Protein AF-A0A8I1ED16-F1 (afdb_monomer_lite)

Sequence (167 aa):
MSNLVTDLAERIASISNAMGLDDKDEALLWRYLHELPPGVKPSANVLHVLSNLAETQPVIATAYKWRAEMPSRFYTDKQKMLSRFGFDLRANGEHKILGGVLVEDIDRFIAGLVDLHQAQCFKSWFNRVTACLREDGVNWEPPLSTDIIVEITVVSTSIEKKLRQFM

Secondary structure (DSSP, 8-state):
---HHHHHHHHHHHHHHHH---HHHHHHHHHHHHHPPTTPPPPHHHHHHHHHH-S---EEEEEEEEEEE--GGG--HHHHHHGGGT--SEEEEEEEEEEEEEES-HHHHHHHHHHHHHHHHHHHHHHHHHT---TT---SS---GGGSEEEEEEEEEEHHHHHGGG-

Structure (mmCIF, N/CA/C/O backbone):
data_AF-A0A8I1ED16-F1
#
_entry.id   AF-A0A8I1ED16-F1
#
loop_
_atom_site.group_PDB
_atom_site.id
_atom_site.type_symbol
_atom_site.label_atom_id
_atom_site.label_alt_id
_atom_site.label_comp_id
_atom_site.label_asym_id
_atom_site.label_entity_id
_atom_site.label_seq_id
_atom_site.pdbx_PDB_ins_code
_atom_site.Cartn_x
_atom_site.Cartn_y
_atom_site.Cartn_z
_atom_site.occupancy
_atom_site.B_iso_or_equiv
_atom_site.auth_seq_id
_atom_site.auth_comp_id
_atom_site.auth_asym_id
_atom_site.auth_atom_id
_atom_site.pdbx_PDB_model_num
ATOM 1 N N . MET A 1 1 ? 30.122 4.952 -15.344 1.00 43.19 1 MET A N 1
ATOM 2 C CA . MET A 1 1 ? 29.894 3.794 -14.454 1.00 43.19 1 MET A CA 1
ATOM 3 C C . MET A 1 1 ? 28.638 3.107 -14.945 1.00 43.19 1 MET A C 1
ATOM 5 O O . MET A 1 1 ? 27.629 3.792 -15.045 1.00 43.19 1 MET A O 1
ATOM 9 N N . SER A 1 2 ? 28.720 1.831 -15.332 1.00 50.72 2 SER A N 1
ATOM 10 C CA . SER A 1 2 ? 27.520 1.034 -15.624 1.00 50.72 2 SER A CA 1
ATOM 11 C C . SER A 1 2 ? 26.714 0.929 -14.330 1.00 50.72 2 SER A C 1
ATOM 13 O O . SER A 1 2 ? 27.275 0.680 -13.259 1.00 50.72 2 SER A O 1
ATOM 15 N N . ASN A 1 3 ? 25.422 1.227 -14.420 1.00 81.06 3 ASN A N 1
ATOM 16 C CA . ASN A 1 3 ? 24.497 1.016 -13.325 1.00 81.06 3 ASN A CA 1
ATOM 17 C C . ASN A 1 3 ? 23.850 -0.339 -13.590 1.00 81.06 3 ASN A C 1
ATOM 19 O O . ASN A 1 3 ? 22.878 -0.404 -14.334 1.00 81.06 3 ASN A O 1
ATOM 23 N N . LEU A 1 4 ? 24.420 -1.403 -13.015 1.00 86.00 4 LEU A N 1
ATOM 24 C CA . LEU A 1 4 ? 23.961 -2.788 -13.182 1.00 86.00 4 LEU A CA 1
ATOM 25 C C . LEU A 1 4 ? 22.430 -2.914 -13.097 1.00 86.00 4 LEU A C 1
ATOM 27 O O . LEU A 1 4 ? 21.834 -3.678 -13.843 1.00 86.00 4 LEU A O 1
ATOM 31 N N . VAL A 1 5 ? 21.789 -2.136 -12.221 1.00 87.81 5 VAL A N 1
ATOM 32 C CA . VAL A 1 5 ? 20.329 -2.110 -12.063 1.00 87.81 5 VAL A CA 1
ATOM 33 C C . VAL A 1 5 ? 19.620 -1.576 -13.315 1.00 87.81 5 VAL A C 1
ATOM 35 O O . VAL A 1 5 ? 18.640 -2.167 -13.757 1.00 87.81 5 VAL A O 1
ATOM 38 N N . THR A 1 6 ? 20.124 -0.496 -13.917 1.00 88.75 6 THR A N 1
ATOM 39 C CA . THR A 1 6 ? 19.615 0.022 -15.196 1.00 88.75 6 THR A CA 1
ATOM 40 C C . THR A 1 6 ? 19.848 -0.978 -16.323 1.00 88.75 6 THR A C 1
ATOM 42 O O . THR A 1 6 ? 18.918 -1.254 -17.072 1.00 88.75 6 THR A O 1
ATOM 45 N N . ASP A 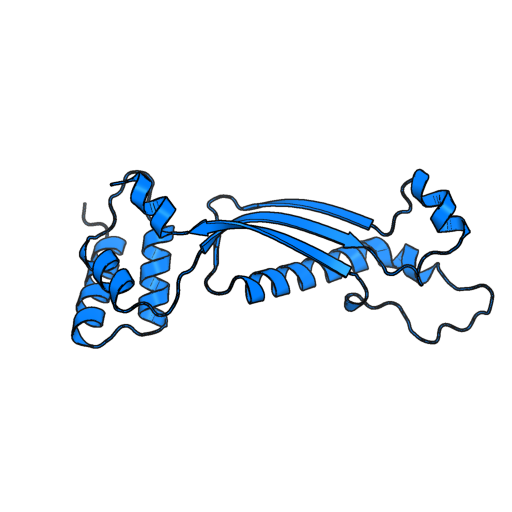1 7 ? 21.041 -1.572 -16.410 1.00 91.25 7 ASP A N 1
ATOM 46 C CA . ASP A 1 7 ? 21.364 -2.543 -17.466 1.00 91.25 7 ASP A CA 1
ATOM 47 C C . ASP A 1 7 ? 20.450 -3.787 -17.378 1.00 91.25 7 ASP A C 1
ATOM 49 O O . ASP A 1 7 ? 19.992 -4.314 -18.394 1.00 91.25 7 ASP A O 1
ATOM 53 N N . LEU A 1 8 ? 20.125 -4.233 -16.157 1.00 92.81 8 LEU A N 1
ATOM 54 C CA . LEU A 1 8 ? 19.171 -5.318 -15.912 1.00 92.81 8 LEU A CA 1
ATOM 55 C C . LEU A 1 8 ? 17.736 -4.926 -16.282 1.00 92.81 8 LEU A C 1
ATOM 57 O O . LEU A 1 8 ? 17.057 -5.706 -16.945 1.00 92.81 8 LEU A O 1
ATOM 61 N N . ALA A 1 9 ? 17.280 -3.729 -15.906 1.00 94.00 9 ALA A N 1
ATOM 62 C CA . ALA A 1 9 ? 15.946 -3.248 -16.265 1.00 94.00 9 ALA A CA 1
ATOM 63 C C . ALA A 1 9 ? 15.777 -3.120 -17.789 1.00 94.00 9 ALA A C 1
ATOM 65 O O . ALA A 1 9 ? 14.754 -3.520 -18.341 1.00 94.00 9 ALA A O 1
ATOM 66 N N . GLU A 1 10 ? 16.802 -2.636 -18.493 1.00 94.31 10 GLU A N 1
ATOM 67 C CA . GLU A 1 10 ? 16.802 -2.584 -19.957 1.00 94.31 10 GLU A CA 1
ATOM 68 C C . GLU A 1 10 ? 16.780 -3.971 -20.589 1.00 94.31 10 GLU A C 1
ATOM 70 O O . GLU A 1 10 ? 16.106 -4.179 -21.602 1.00 94.31 10 GLU A O 1
ATOM 75 N N . ARG A 1 11 ? 17.484 -4.933 -19.983 1.00 95.00 11 ARG A N 1
ATOM 76 C CA . ARG A 1 11 ? 17.466 -6.318 -20.444 1.00 95.00 11 ARG A CA 1
ATOM 77 C C . ARG A 1 11 ? 16.092 -6.956 -20.273 1.00 95.00 11 ARG A C 1
ATOM 79 O O . ARG A 1 11 ? 15.643 -7.602 -21.216 1.00 95.00 11 ARG A O 1
ATOM 86 N N . ILE A 1 12 ? 15.443 -6.754 -19.125 1.00 96.38 12 ILE A N 1
ATOM 87 C CA . ILE A 1 12 ? 14.069 -7.211 -18.868 1.00 96.38 12 ILE A CA 1
ATOM 88 C C . ILE A 1 12 ? 13.142 -6.601 -19.918 1.00 96.38 12 ILE A C 1
ATOM 90 O O . ILE A 1 12 ? 12.570 -7.338 -20.710 1.00 96.38 12 ILE A O 1
ATOM 94 N N . ALA A 1 13 ? 13.122 -5.270 -20.053 1.00 94.94 13 ALA A N 1
ATOM 95 C CA . ALA A 1 13 ? 12.292 -4.586 -21.045 1.00 94.94 13 ALA A CA 1
ATOM 96 C C . ALA A 1 13 ? 12.529 -5.100 -22.481 1.00 94.94 13 ALA A C 1
ATOM 98 O O . ALA A 1 13 ? 11.585 -5.320 -23.236 1.00 94.94 13 ALA A O 1
ATOM 99 N N . SER A 1 14 ? 13.783 -5.346 -22.873 1.00 95.81 14 SER A N 1
ATOM 100 C CA . SER A 1 14 ? 14.093 -5.907 -24.193 1.00 95.81 14 SER A CA 1
ATOM 101 C C . SER A 1 14 ? 13.542 -7.320 -24.397 1.00 95.81 14 SER A C 1
ATOM 103 O O . SER A 1 14 ? 13.150 -7.641 -25.518 1.00 95.81 14 SER A O 1
ATOM 105 N N . ILE A 1 15 ? 13.559 -8.170 -23.367 1.00 95.25 15 ILE A N 1
ATOM 106 C CA . ILE A 1 15 ? 13.012 -9.531 -23.435 1.00 95.25 15 ILE A CA 1
ATOM 107 C C . ILE A 1 15 ? 11.485 -9.462 -23.467 1.00 95.25 15 ILE A C 1
ATOM 109 O O . ILE A 1 15 ? 10.875 -10.071 -24.347 1.00 95.25 15 ILE A O 1
ATOM 113 N N . SER A 1 16 ? 10.878 -8.660 -22.590 1.00 96.12 16 SER A N 1
ATOM 114 C CA . SER A 1 16 ? 9.426 -8.516 -22.502 1.00 96.12 16 SER A CA 1
ATOM 115 C C . SER A 1 16 ? 8.822 -7.946 -23.791 1.00 96.12 16 SER A C 1
ATOM 117 O O . SER A 1 16 ? 7.761 -8.376 -24.228 1.00 96.12 16 SER A O 1
ATOM 119 N N . ASN A 1 17 ? 9.527 -7.049 -24.487 1.00 93.56 17 ASN A N 1
ATOM 120 C CA . ASN A 1 17 ? 9.077 -6.552 -25.791 1.00 93.56 17 ASN A CA 1
ATOM 121 C C . ASN A 1 17 ? 9.060 -7.643 -26.885 1.00 93.56 17 ASN A C 1
ATOM 123 O O . ASN A 1 17 ? 8.299 -7.554 -27.844 1.00 93.56 17 ASN A O 1
ATOM 127 N N . ALA A 1 18 ? 9.909 -8.669 -26.764 1.00 92.38 18 ALA A N 1
ATOM 128 C CA . ALA A 1 18 ? 9.981 -9.771 -27.723 1.00 92.38 18 ALA A CA 1
ATOM 129 C C . ALA A 1 18 ? 9.044 -10.939 -27.373 1.00 92.38 18 ALA A C 1
ATOM 131 O O . ALA A 1 18 ? 8.603 -11.652 -28.273 1.00 92.38 18 ALA A O 1
ATOM 132 N N . MET A 1 19 ? 8.777 -11.161 -26.083 1.00 94.75 19 MET A N 1
ATOM 133 C CA . MET A 1 19 ? 8.097 -12.364 -25.584 1.00 94.75 19 MET A CA 1
ATOM 134 C C . MET A 1 19 ? 6.764 -12.092 -24.872 1.00 94.75 19 MET A C 1
ATOM 136 O O . MET A 1 19 ? 6.051 -13.043 -24.563 1.00 94.75 19 MET A O 1
ATOM 140 N N . GLY A 1 20 ? 6.408 -10.825 -24.660 1.00 92.75 20 GLY A N 1
ATOM 141 C CA . GLY A 1 20 ? 5.318 -10.412 -23.778 1.00 92.75 20 GLY A CA 1
ATOM 142 C C . GLY A 1 20 ? 5.838 -10.024 -22.392 1.00 92.75 20 GLY A C 1
ATOM 143 O O . GLY A 1 20 ? 6.889 -10.493 -21.958 1.00 92.75 20 GLY A O 1
ATOM 144 N N . LEU A 1 21 ? 5.110 -9.133 -21.721 1.00 94.44 21 LEU A N 1
ATOM 145 C CA . LEU A 1 21 ? 5.395 -8.710 -20.354 1.00 94.44 21 LEU A CA 1
ATOM 146 C C . LEU A 1 21 ? 4.614 -9.607 -19.392 1.00 94.44 21 LEU A C 1
ATOM 148 O O . LEU A 1 21 ? 3.395 -9.684 -19.500 1.00 94.44 21 LEU A O 1
ATOM 152 N N . ASP A 1 22 ? 5.315 -10.307 -18.501 1.00 95.12 22 ASP A N 1
ATOM 153 C CA . ASP A 1 22 ? 4.677 -11.073 -17.429 1.00 95.12 22 ASP A CA 1
ATOM 154 C C . ASP A 1 22 ? 4.591 -10.264 -16.126 1.00 95.12 22 ASP A C 1
ATOM 156 O O . ASP A 1 22 ? 5.282 -9.256 -15.958 1.00 95.12 22 ASP A O 1
ATOM 160 N N . ASP A 1 23 ? 3.766 -10.731 -15.185 1.00 92.94 23 ASP A N 1
ATOM 161 C CA . ASP A 1 23 ? 3.509 -10.057 -13.907 1.00 92.94 23 ASP A CA 1
ATOM 162 C C . ASP A 1 23 ? 4.791 -9.742 -13.113 1.00 92.94 23 ASP A C 1
ATOM 164 O O . ASP A 1 23 ? 4.872 -8.731 -12.412 1.00 92.94 23 ASP A O 1
ATOM 168 N N . LYS A 1 24 ? 5.810 -10.612 -13.180 1.00 94.06 24 LYS A N 1
ATOM 169 C CA . LYS A 1 24 ? 7.052 -10.433 -12.412 1.00 94.06 24 LYS A CA 1
ATOM 170 C C . LYS A 1 24 ? 7.959 -9.415 -13.073 1.00 94.06 24 LYS A C 1
ATOM 172 O O . LYS A 1 24 ? 8.543 -8.589 -12.369 1.00 94.06 24 LYS A O 1
ATOM 177 N N . ASP A 1 25 ? 8.091 -9.485 -14.389 1.00 94.69 25 ASP A N 1
ATOM 178 C CA . ASP A 1 25 ? 8.832 -8.506 -15.169 1.00 94.69 25 ASP A CA 1
ATOM 179 C C . ASP A 1 25 ? 8.200 -7.122 -15.004 1.00 94.69 25 ASP A C 1
ATOM 181 O O . ASP A 1 25 ? 8.906 -6.155 -14.712 1.00 94.69 25 ASP A O 1
ATOM 185 N N . GLU A 1 26 ? 6.872 -7.030 -15.087 1.00 94.19 26 GLU A N 1
ATOM 186 C CA . GLU A 1 26 ? 6.135 -5.790 -14.861 1.00 94.19 26 GLU A CA 1
ATOM 187 C C . GLU A 1 26 ? 6.428 -5.208 -13.470 1.00 94.19 26 GLU A C 1
ATOM 189 O O . GLU A 1 26 ? 6.858 -4.054 -13.354 1.00 94.19 26 GLU A O 1
ATOM 194 N N . ALA A 1 27 ? 6.286 -6.018 -12.416 1.00 92.12 27 ALA A N 1
ATOM 195 C CA . ALA A 1 27 ? 6.566 -5.602 -11.043 1.00 92.12 27 ALA A CA 1
ATOM 196 C C . ALA A 1 27 ? 8.020 -5.125 -10.859 1.00 92.12 27 ALA A C 1
ATOM 198 O O . ALA A 1 27 ? 8.280 -4.109 -10.202 1.00 92.12 27 ALA A O 1
ATOM 199 N N . LEU A 1 28 ? 8.991 -5.820 -11.463 1.00 94.12 28 LEU A N 1
ATOM 200 C CA . LEU A 1 28 ? 10.404 -5.435 -11.412 1.00 94.12 28 LEU A CA 1
ATOM 201 C C . LEU A 1 28 ? 10.666 -4.105 -12.123 1.00 94.12 28 LEU A C 1
ATOM 203 O O . LEU A 1 28 ? 11.415 -3.275 -11.600 1.00 94.12 28 LEU A O 1
ATOM 207 N N . LEU A 1 29 ? 10.046 -3.873 -13.280 1.00 94.00 29 LEU A N 1
ATOM 208 C CA . LEU A 1 29 ? 10.187 -2.623 -14.023 1.00 94.00 29 LEU A CA 1
ATOM 209 C C . LEU A 1 29 ? 9.540 -1.443 -13.278 1.00 94.00 29 LEU A C 1
ATOM 211 O O . LEU A 1 29 ? 10.143 -0.368 -13.194 1.00 94.00 29 LEU A O 1
ATOM 215 N N . TRP A 1 30 ? 8.371 -1.635 -12.658 1.00 93.62 30 TRP A N 1
ATOM 216 C CA . TRP A 1 30 ? 7.757 -0.611 -11.805 1.00 93.62 30 TRP A CA 1
ATOM 217 C C . TRP A 1 30 ? 8.609 -0.282 -10.582 1.00 93.62 30 TRP A C 1
ATOM 219 O O . TRP A 1 30 ? 8.813 0.892 -10.252 1.00 93.62 30 TRP A O 1
ATOM 229 N N . ARG A 1 31 ? 9.163 -1.309 -9.933 1.00 92.00 31 ARG A N 1
ATOM 230 C CA . ARG A 1 31 ? 10.072 -1.147 -8.797 1.00 92.00 31 ARG A CA 1
ATOM 231 C C . ARG A 1 31 ? 11.349 -0.416 -9.186 1.00 92.00 31 ARG A C 1
ATOM 233 O O . ARG A 1 31 ? 11.762 0.495 -8.473 1.00 92.00 31 ARG A O 1
ATOM 240 N N . TYR A 1 32 ? 11.927 -0.752 -10.336 1.00 92.31 32 TYR A N 1
ATOM 241 C CA . TYR A 1 32 ? 13.065 -0.028 -10.889 1.00 92.31 32 TYR A CA 1
ATOM 242 C C . TYR A 1 32 ? 12.762 1.472 -11.011 1.00 92.31 32 TYR A C 1
ATOM 244 O O . TYR A 1 32 ? 13.522 2.293 -10.501 1.00 92.31 32 TYR A O 1
ATOM 252 N N . LEU A 1 33 ? 11.622 1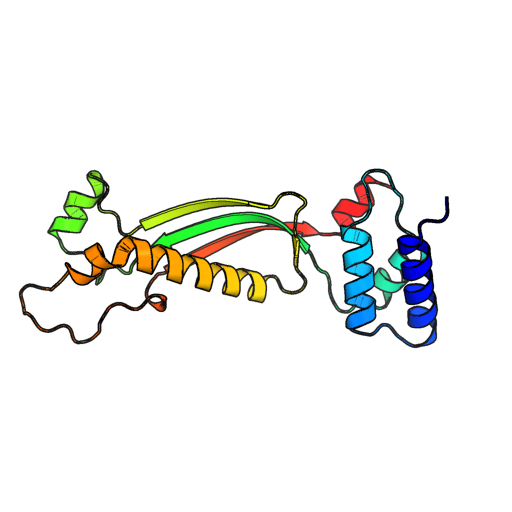.841 -11.607 1.00 90.50 33 LEU A N 1
ATOM 253 C CA . LEU A 1 33 ? 11.221 3.245 -11.747 1.00 90.50 33 LEU A CA 1
ATOM 254 C C . LEU A 1 33 ? 10.977 3.942 -10.399 1.00 90.50 33 LEU A C 1
ATOM 256 O O . LEU A 1 33 ? 11.238 5.141 -10.261 1.00 90.50 33 LEU A O 1
ATOM 260 N N . HIS A 1 34 ? 10.478 3.219 -9.394 1.00 89.50 34 HIS A N 1
ATOM 261 C CA . HIS A 1 34 ? 10.299 3.754 -8.043 1.00 89.50 34 HIS A CA 1
ATOM 262 C C . HIS A 1 34 ? 11.638 4.038 -7.350 1.00 89.50 34 HIS A C 1
ATOM 264 O O . HIS A 1 34 ? 11.785 5.120 -6.772 1.00 89.50 34 HIS A O 1
ATOM 270 N N . GLU A 1 35 ? 12.598 3.121 -7.466 1.00 88.19 35 GLU A N 1
ATOM 271 C CA . GLU A 1 35 ? 13.910 3.169 -6.807 1.00 88.19 35 GLU A CA 1
ATOM 272 C C . GLU A 1 35 ? 14.940 4.066 -7.526 1.00 88.19 35 GLU A C 1
ATOM 274 O O . GLU A 1 35 ? 16.026 4.305 -6.991 1.00 88.19 35 GLU A O 1
ATOM 279 N N . LEU A 1 36 ? 14.612 4.611 -8.706 1.00 86.50 36 LEU A N 1
ATOM 280 C CA . LEU A 1 36 ? 15.493 5.532 -9.426 1.00 86.50 36 LEU A CA 1
ATOM 281 C C . LEU A 1 36 ? 15.899 6.740 -8.555 1.00 86.50 36 LEU A C 1
ATOM 283 O O . LEU A 1 36 ? 15.028 7.435 -8.013 1.00 86.50 36 LEU A O 1
ATOM 287 N N . PRO A 1 37 ? 17.209 7.048 -8.455 1.00 82.25 37 PRO A N 1
ATOM 288 C CA . PRO A 1 37 ? 17.671 8.218 -7.725 1.00 82.25 37 PRO A CA 1
ATOM 289 C C . PRO A 1 37 ? 17.126 9.524 -8.324 1.00 82.25 37 PRO A C 1
ATOM 291 O O . PRO A 1 37 ? 16.959 9.622 -9.545 1.00 82.25 37 PRO A O 1
ATOM 294 N N . PRO A 1 38 ? 16.911 10.570 -7.504 1.00 77.38 38 PRO A N 1
ATOM 295 C CA . PRO A 1 38 ? 16.509 11.878 -8.005 1.00 77.38 38 PRO A CA 1
ATOM 296 C C . PRO A 1 38 ? 17.476 12.400 -9.076 1.00 77.38 38 PRO A C 1
ATOM 298 O O . PRO A 1 38 ? 18.690 12.400 -8.882 1.00 77.38 38 PRO A O 1
ATOM 301 N N . GLY A 1 39 ? 16.933 12.861 -10.202 1.00 76.62 39 GLY A N 1
ATOM 302 C CA . GLY A 1 39 ? 17.702 13.431 -11.312 1.00 76.62 39 GLY A CA 1
ATOM 303 C C . GLY A 1 39 ? 18.211 12.407 -12.330 1.00 76.62 39 GLY A C 1
ATOM 304 O O . GLY A 1 39 ? 18.734 12.805 -13.370 1.00 76.62 39 GLY A O 1
ATOM 305 N N . VAL A 1 40 ? 18.035 11.106 -12.080 1.00 82.50 40 VAL A N 1
ATOM 306 C CA . VAL A 1 40 ? 18.339 10.061 -13.064 1.00 82.50 40 VAL A CA 1
ATOM 307 C C . VAL A 1 40 ? 17.153 9.900 -14.007 1.00 82.50 40 VAL A C 1
ATOM 309 O O . VAL A 1 40 ? 16.023 9.683 -13.571 1.00 82.50 40 VAL A O 1
ATOM 312 N N . LYS A 1 41 ? 17.411 10.001 -15.315 1.00 83.06 41 LYS A N 1
ATOM 313 C CA . LYS A 1 41 ? 16.374 9.792 -16.327 1.00 83.06 41 LYS A CA 1
ATOM 314 C C . LYS A 1 41 ? 16.056 8.297 -16.461 1.00 83.06 41 LYS A C 1
ATOM 316 O O . LYS A 1 41 ? 16.992 7.504 -16.577 1.00 83.06 41 LYS A O 1
ATOM 321 N N . PRO A 1 42 ? 14.769 7.910 -16.465 1.00 84.94 42 PRO A N 1
ATOM 322 C CA . PRO A 1 42 ? 14.369 6.530 -16.718 1.00 84.94 42 PRO A CA 1
ATOM 323 C C . PRO A 1 42 ? 14.739 6.099 -18.143 1.00 84.94 42 PRO A C 1
ATOM 325 O O . PRO A 1 42 ? 14.751 6.918 -19.065 1.00 84.94 42 PRO A O 1
ATOM 328 N N . SER A 1 43 ? 15.007 4.804 -18.332 1.00 88.06 43 SER A N 1
ATOM 329 C CA . SER A 1 43 ? 15.251 4.247 -19.666 1.00 88.06 43 SER A CA 1
ATOM 330 C C . SER A 1 43 ? 13.998 4.354 -20.539 1.00 88.06 43 SER A C 1
ATOM 332 O O . SER A 1 43 ? 12.910 3.932 -20.143 1.00 88.06 43 SER A O 1
ATOM 334 N N . ALA A 1 44 ? 14.157 4.885 -21.754 1.00 88.31 44 ALA A N 1
ATOM 335 C CA . ALA A 1 44 ? 13.061 5.031 -22.710 1.00 88.31 44 ALA A CA 1
ATOM 336 C C . ALA A 1 44 ? 12.442 3.678 -23.097 1.00 88.31 44 ALA A C 1
ATOM 338 O O . ALA A 1 44 ? 11.234 3.599 -23.301 1.00 88.31 44 ALA A O 1
ATOM 339 N N . ASN A 1 45 ? 13.252 2.614 -23.151 1.00 90.81 45 ASN A N 1
ATOM 340 C CA . ASN A 1 45 ? 12.768 1.271 -23.462 1.00 90.81 45 ASN A CA 1
ATOM 341 C C . ASN A 1 45 ? 11.861 0.729 -22.348 1.00 90.81 45 ASN A C 1
ATOM 343 O O . ASN A 1 45 ? 10.793 0.193 -22.621 1.00 90.81 45 ASN A O 1
ATOM 347 N N . VAL A 1 46 ? 12.250 0.942 -21.086 1.00 92.62 46 VAL A N 1
ATOM 348 C CA . VAL A 1 46 ? 11.437 0.555 -19.923 1.00 92.62 46 VAL A CA 1
ATOM 349 C C . VAL A 1 46 ? 10.096 1.287 -19.930 1.00 92.62 46 VAL A C 1
ATOM 351 O O . VAL A 1 46 ? 9.054 0.658 -19.769 1.00 92.62 46 VAL A O 1
ATOM 354 N N . LEU A 1 47 ? 10.112 2.603 -20.170 1.00 90.81 47 LEU A N 1
ATOM 355 C CA . LEU A 1 47 ? 8.879 3.388 -20.262 1.00 90.81 47 LEU A CA 1
ATOM 356 C C . LEU A 1 47 ? 7.966 2.901 -21.389 1.00 90.81 47 LEU A C 1
ATOM 358 O O . LEU A 1 47 ? 6.760 2.828 -21.193 1.00 90.81 47 LEU A O 1
ATOM 362 N N . HIS A 1 48 ? 8.537 2.568 -22.549 1.00 90.94 48 HIS A N 1
ATOM 363 C CA . HIS A 1 48 ? 7.785 2.086 -23.705 1.00 90.94 48 HIS A CA 1
ATOM 364 C C . HIS A 1 48 ? 7.110 0.734 -23.448 1.00 90.94 48 HIS A C 1
ATOM 366 O O . HIS A 1 48 ? 5.951 0.546 -23.808 1.00 90.94 48 HIS A O 1
ATOM 372 N N . VAL A 1 49 ? 7.821 -0.203 -22.816 1.00 93.44 49 VAL A N 1
ATOM 373 C CA . VAL A 1 49 ? 7.261 -1.513 -22.455 1.00 93.44 49 VAL A CA 1
ATOM 374 C C . VAL A 1 49 ? 6.107 -1.344 -21.476 1.00 93.44 49 VAL A C 1
ATOM 376 O O . VAL A 1 49 ? 5.017 -1.842 -21.738 1.00 93.44 49 VAL A O 1
ATOM 379 N N . LEU A 1 50 ? 6.308 -0.578 -20.402 1.00 92.31 50 LEU A N 1
ATOM 380 C CA . LEU A 1 50 ? 5.260 -0.360 -19.409 1.00 92.31 50 LEU A CA 1
ATOM 381 C C . LEU A 1 50 ? 4.065 0.417 -19.975 1.00 92.31 50 LEU A C 1
ATOM 383 O O . LEU A 1 50 ? 2.932 0.095 -19.656 1.00 92.31 50 LEU A O 1
ATOM 387 N N . SER A 1 51 ? 4.270 1.397 -20.860 1.00 89.50 51 SER A N 1
ATOM 388 C CA . SER A 1 51 ? 3.143 2.146 -21.435 1.00 89.50 51 SER A CA 1
ATOM 389 C C . SER A 1 51 ? 2.258 1.311 -22.360 1.00 89.50 51 SER A C 1
ATOM 391 O O . SER A 1 51 ? 1.098 1.660 -22.563 1.00 89.50 51 SER A O 1
ATOM 393 N N . ASN A 1 52 ? 2.814 0.260 -22.968 1.00 91.00 52 ASN A N 1
ATOM 394 C CA . ASN A 1 52 ? 2.137 -0.502 -24.016 1.00 91.00 52 ASN A CA 1
ATOM 395 C C . ASN A 1 52 ? 1.647 -1.870 -23.552 1.00 91.00 52 ASN A C 1
ATOM 397 O O . ASN A 1 52 ? 0.664 -2.363 -24.100 1.00 91.00 52 ASN A O 1
ATOM 401 N N . LEU A 1 53 ? 2.367 -2.495 -22.619 1.00 92.25 53 LEU A N 1
ATOM 402 C CA . LEU A 1 53 ? 2.156 -3.887 -22.229 1.00 92.25 53 LEU A CA 1
ATOM 403 C C .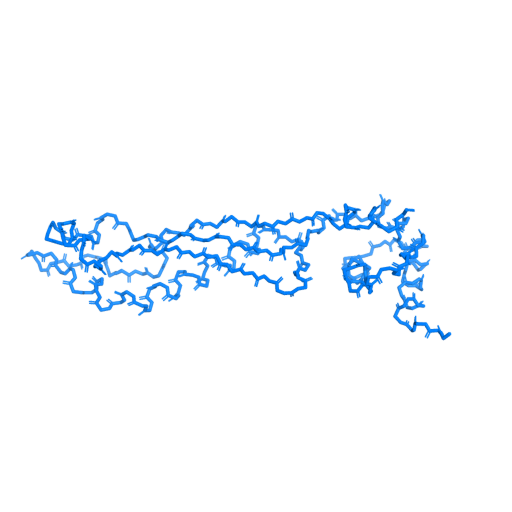 LEU A 1 53 ? 1.760 -4.054 -20.762 1.00 92.25 53 LEU A C 1
ATOM 405 O O . LEU A 1 53 ? 1.314 -5.140 -20.420 1.00 92.25 53 LEU A O 1
ATOM 409 N N . ALA A 1 54 ? 1.929 -3.036 -19.908 1.00 90.88 54 ALA A N 1
ATOM 410 C CA . ALA A 1 54 ? 1.571 -3.170 -18.499 1.00 90.88 54 ALA A CA 1
ATOM 411 C C . ALA A 1 54 ? 0.058 -3.299 -18.323 1.00 90.88 54 ALA A C 1
ATOM 413 O O . ALA A 1 54 ? -0.715 -2.519 -18.888 1.00 90.88 54 ALA A O 1
ATOM 414 N N . GLU A 1 55 ? -0.349 -4.248 -17.490 1.00 90.81 55 GLU A N 1
ATOM 415 C CA . GLU A 1 55 ? -1.749 -4.420 -17.101 1.00 90.81 55 GLU A CA 1
ATOM 416 C C . GLU A 1 55 ? -2.082 -3.635 -15.827 1.00 90.81 55 GLU A C 1
ATOM 418 O O . GLU A 1 55 ? -3.244 -3.294 -15.583 1.00 90.81 55 GLU A O 1
ATOM 423 N N . THR A 1 56 ? -1.068 -3.294 -15.026 1.00 87.62 56 THR A N 1
ATOM 424 C CA . THR A 1 56 ? -1.225 -2.570 -13.765 1.00 87.62 56 THR A CA 1
ATOM 425 C C . THR A 1 56 ? -0.687 -1.143 -13.845 1.00 87.62 56 THR A C 1
ATOM 427 O O . THR A 1 56 ? 0.211 -0.804 -14.617 1.00 87.62 56 THR A O 1
ATOM 430 N N . GLN A 1 57 ? -1.247 -0.269 -13.007 1.00 86.25 57 GLN A N 1
ATOM 431 C CA . GLN A 1 57 ? -0.748 1.092 -12.807 1.00 86.25 57 GLN A CA 1
ATOM 432 C C . GLN A 1 57 ? -0.516 1.344 -11.317 1.00 86.25 57 GLN A C 1
ATOM 434 O O . GLN A 1 57 ? -1.356 1.960 -10.650 1.00 86.25 57 GLN A O 1
ATOM 439 N N . PRO A 1 58 ? 0.617 0.868 -10.774 1.00 91.38 58 PRO A N 1
ATOM 440 C CA . PRO A 1 58 ? 0.915 1.047 -9.371 1.00 91.38 58 PRO A CA 1
ATOM 441 C C . PRO A 1 58 ? 1.065 2.526 -9.017 1.00 91.38 58 PRO A C 1
ATOM 443 O O . PRO A 1 58 ? 1.503 3.378 -9.803 1.00 91.38 58 PRO A O 1
ATOM 446 N N . VAL A 1 59 ? 0.735 2.831 -7.769 1.00 92.75 59 VAL A N 1
ATOM 447 C CA . VAL A 1 59 ? 0.884 4.163 -7.189 1.00 92.75 59 VAL A CA 1
ATOM 448 C C . VAL A 1 59 ? 1.970 4.157 -6.129 1.00 92.75 59 VAL A C 1
ATOM 450 O O . VAL A 1 59 ? 2.297 3.133 -5.539 1.00 92.75 59 VAL A O 1
ATOM 453 N N . ILE A 1 60 ? 2.528 5.329 -5.850 1.00 93.00 60 ILE A N 1
ATOM 454 C CA . ILE A 1 60 ? 3.451 5.513 -4.735 1.00 93.00 60 ILE A CA 1
ATOM 455 C C . ILE A 1 60 ? 2.658 6.113 -3.583 1.00 93.00 60 ILE A C 1
ATOM 457 O O . ILE A 1 60 ? 2.268 7.281 -3.649 1.00 93.00 60 ILE A O 1
ATOM 461 N N . ALA A 1 61 ? 2.421 5.333 -2.532 1.00 94.12 61 ALA A N 1
ATOM 462 C CA . ALA A 1 61 ? 1.830 5.828 -1.295 1.00 94.12 61 ALA A CA 1
ATOM 463 C C . ALA A 1 61 ? 2.907 6.542 -0.466 1.00 94.12 61 ALA A C 1
ATOM 465 O O . ALA A 1 61 ? 3.949 5.966 -0.155 1.00 94.12 61 ALA A O 1
ATOM 466 N N . THR A 1 62 ? 2.675 7.806 -0.116 1.00 94.12 62 THR A N 1
ATOM 467 C CA . THR A 1 62 ? 3.641 8.655 0.611 1.00 94.12 62 THR A CA 1
ATOM 468 C C . THR A 1 62 ? 3.204 8.956 2.036 1.00 94.12 62 THR A C 1
ATOM 470 O O . THR A 1 62 ? 4.029 9.249 2.901 1.00 94.12 62 THR A O 1
ATOM 473 N N . ALA A 1 63 ? 1.908 8.859 2.305 1.00 96.12 63 ALA A N 1
ATOM 474 C CA . ALA A 1 63 ? 1.349 8.938 3.639 1.00 96.12 63 ALA A CA 1
ATOM 475 C C . ALA A 1 63 ? -0.011 8.245 3.663 1.00 96.12 63 ALA A C 1
ATOM 477 O O . ALA A 1 63 ? -0.620 7.998 2.622 1.00 96.12 63 ALA A O 1
ATOM 478 N N . TYR A 1 64 ? -0.520 7.987 4.857 1.00 97.31 64 TYR A N 1
ATOM 479 C CA . TYR A 1 64 ? -1.923 7.663 5.037 1.00 97.31 64 TYR A CA 1
ATOM 480 C C . TYR A 1 64 ? -2.451 8.309 6.313 1.00 97.31 64 TYR A C 1
ATOM 482 O O . TYR A 1 64 ? -1.733 8.489 7.301 1.00 97.31 64 TYR A O 1
ATOM 490 N N . LYS A 1 65 ? -3.725 8.682 6.271 1.00 97.69 65 LYS A N 1
ATOM 491 C CA . LYS A 1 65 ? -4.493 9.126 7.429 1.00 97.69 65 LYS A CA 1
ATOM 492 C C . LYS A 1 65 ? -5.434 8.011 7.818 1.00 97.69 65 LYS A C 1
ATOM 494 O O . LYS A 1 65 ? -5.982 7.341 6.945 1.00 97.69 65 LYS A O 1
ATOM 499 N N . TRP A 1 66 ? -5.616 7.826 9.112 1.00 97.31 66 TRP A N 1
ATOM 500 C CA . TRP A 1 66 ? -6.524 6.820 9.627 1.00 97.31 66 TRP A CA 1
ATOM 501 C C . TRP A 1 66 ? -7.381 7.398 10.743 1.00 97.31 66 TRP A C 1
ATOM 503 O O . TRP A 1 66 ? -6.960 8.282 11.497 1.00 97.31 66 TRP A O 1
ATOM 513 N N . ARG A 1 67 ? -8.592 6.870 10.845 1.00 96.62 67 ARG A N 1
ATOM 514 C CA . ARG A 1 67 ? -9.514 7.097 11.948 1.00 96.62 67 ARG A CA 1
ATOM 515 C C . ARG A 1 67 ? -10.053 5.745 12.374 1.00 96.62 67 ARG A C 1
ATOM 517 O O . ARG A 1 67 ? -10.447 4.959 11.527 1.00 96.62 67 ARG A O 1
ATOM 524 N N . ALA A 1 68 ? -10.068 5.488 13.672 1.00 95.12 68 ALA A N 1
ATOM 525 C CA . ALA A 1 68 ? -10.678 4.309 14.256 1.00 95.12 68 ALA A CA 1
ATOM 526 C C . ALA A 1 68 ? -11.729 4.732 15.278 1.00 95.12 68 ALA A C 1
ATOM 528 O O . ALA A 1 68 ? -11.484 5.634 16.086 1.00 95.12 68 ALA A O 1
ATOM 529 N N . GLU A 1 69 ? -12.871 4.062 15.283 1.00 91.94 69 GLU A N 1
ATOM 530 C CA . GLU A 1 69 ? -13.876 4.210 16.327 1.00 91.94 69 GLU A CA 1
ATOM 531 C C . GLU A 1 69 ? -14.546 2.880 16.654 1.00 91.94 69 GLU A C 1
ATOM 533 O O . GLU A 1 69 ? -14.790 2.043 15.786 1.00 91.94 69 GLU A O 1
ATOM 538 N N . MET A 1 70 ? -14.837 2.679 17.936 1.00 87.75 70 MET A N 1
ATOM 539 C CA . MET A 1 70 ? -15.644 1.545 18.361 1.00 87.75 70 MET A CA 1
ATOM 540 C C . MET A 1 70 ? -17.130 1.833 18.083 1.00 87.75 70 MET A C 1
ATOM 542 O O . MET A 1 70 ? -17.555 2.988 18.179 1.00 87.75 70 MET A O 1
ATOM 546 N N . PRO A 1 71 ? -17.963 0.823 17.784 1.00 83.31 71 PRO A N 1
ATOM 547 C CA . PRO A 1 71 ? -19.395 1.022 17.622 1.00 83.31 71 PRO A CA 1
ATOM 548 C C . PRO A 1 71 ? -20.064 1.547 18.896 1.00 83.31 71 PRO A C 1
ATOM 550 O O . PRO A 1 71 ? -19.681 1.208 20.019 1.00 83.31 71 PRO A O 1
ATOM 553 N N . SER A 1 72 ? -21.143 2.315 18.723 1.00 78.50 72 SER A N 1
ATOM 554 C CA . SER A 1 72 ? -21.891 2.955 19.818 1.00 78.50 72 SER A CA 1
ATOM 555 C C . SER A 1 72 ? -22.379 1.975 20.898 1.00 78.50 72 SER A C 1
ATOM 557 O O . SER A 1 72 ? -22.516 2.370 22.056 1.00 78.50 72 SER A O 1
ATOM 559 N N . ARG A 1 73 ? -22.586 0.692 20.549 1.00 76.44 73 ARG A N 1
ATOM 560 C CA . ARG A 1 73 ? -23.017 -0.374 21.473 1.00 76.44 73 ARG A CA 1
ATOM 561 C C . ARG A 1 73 ? -22.047 -0.629 22.631 1.00 76.44 73 ARG A C 1
ATOM 563 O O . ARG A 1 73 ? -22.494 -1.119 23.665 1.00 76.44 73 ARG A O 1
ATOM 570 N N . PHE A 1 74 ? -20.772 -0.270 22.465 1.00 75.62 74 PHE A N 1
ATOM 571 C CA . PHE A 1 74 ? -19.709 -0.439 23.460 1.00 75.62 74 PHE A CA 1
ATOM 572 C C . PHE A 1 74 ? -19.451 0.818 24.308 1.00 75.62 74 PHE A C 1
ATOM 574 O O . PHE A 1 74 ? -18.511 0.839 25.098 1.00 75.62 74 PHE A O 1
ATOM 581 N N . TYR A 1 75 ? -20.279 1.860 24.173 1.00 71.44 75 TYR A N 1
ATOM 582 C CA . TYR A 1 75 ? -20.237 3.036 25.042 1.00 71.44 75 TYR A CA 1
ATOM 583 C C . TYR A 1 75 ? -21.314 2.932 26.122 1.00 71.44 75 TYR A C 1
ATOM 585 O O . TYR A 1 75 ? -22.505 2.887 25.812 1.00 71.44 75 TYR A O 1
ATOM 593 N N . THR A 1 76 ? -20.918 2.992 27.392 1.00 65.69 76 THR A N 1
ATOM 594 C CA . THR A 1 76 ? -21.873 3.254 28.484 1.00 65.69 76 THR A CA 1
ATOM 595 C C . THR A 1 76 ? -22.314 4.721 28.471 1.00 65.69 76 THR A C 1
ATOM 597 O O . THR A 1 76 ? -21.566 5.598 28.031 1.00 65.69 76 THR A O 1
ATOM 600 N N . ASP A 1 77 ? -23.500 5.042 28.997 1.00 62.16 77 ASP A N 1
ATOM 601 C CA . ASP A 1 77 ? -23.965 6.439 29.060 1.00 62.16 77 ASP A CA 1
ATOM 602 C C . ASP A 1 77 ? -23.055 7.326 29.933 1.00 62.16 77 ASP A C 1
ATOM 604 O O . ASP A 1 77 ? -22.834 8.499 29.620 1.00 62.16 77 ASP A O 1
ATOM 608 N N . LYS A 1 78 ? -22.410 6.744 30.956 1.00 60.56 78 LYS A N 1
ATOM 609 C CA . LYS A 1 78 ? -21.346 7.406 31.730 1.00 60.56 78 LYS A CA 1
ATOM 610 C C . LYS A 1 78 ? -20.094 7.675 30.892 1.00 60.56 78 LYS A C 1
ATOM 612 O O . LYS A 1 78 ? -19.534 8.762 30.989 1.00 60.56 78 LYS A O 1
ATOM 617 N N . GLN A 1 79 ? -19.662 6.741 30.043 1.00 61.19 79 GLN A N 1
ATOM 618 C CA . GLN A 1 79 ? -18.513 6.953 29.151 1.00 61.19 79 GLN A CA 1
ATOM 619 C C . GLN A 1 79 ? -18.809 7.943 28.024 1.00 61.19 79 GLN A C 1
ATOM 621 O O . GLN A 1 79 ? -17.923 8.713 27.667 1.00 61.19 79 GLN A O 1
ATOM 626 N N . LYS A 1 80 ? -20.046 8.007 27.512 1.00 60.31 80 LYS A N 1
ATOM 627 C CA . LYS A 1 80 ? -20.446 9.070 26.572 1.00 60.31 80 LYS A CA 1
ATOM 628 C C . LYS A 1 80 ? -20.269 10.451 27.202 1.00 60.31 80 LYS A C 1
ATOM 630 O O . LYS A 1 80 ? -19.745 11.345 26.542 1.00 60.31 80 LYS A O 1
ATOM 635 N N . MET A 1 81 ? -20.625 10.615 28.481 1.00 57.72 81 MET A N 1
ATOM 636 C CA . MET A 1 81 ? -20.356 11.851 29.229 1.00 57.72 81 MET A CA 1
ATOM 637 C C . MET A 1 81 ? -18.863 12.070 29.531 1.00 57.72 81 MET A C 1
ATOM 639 O O . MET A 1 81 ? -18.386 13.201 29.439 1.00 57.72 81 MET A O 1
ATOM 643 N N . LEU A 1 82 ? -18.117 11.009 29.861 1.00 55.12 82 LEU A N 1
ATOM 644 C CA . LEU A 1 82 ? -16.688 11.076 30.200 1.00 55.12 82 LEU A CA 1
ATOM 645 C C . LEU A 1 82 ? -15.743 11.132 28.984 1.00 55.12 82 LEU A C 1
ATOM 647 O O . LEU A 1 82 ? -14.544 11.340 29.169 1.00 55.12 82 LEU A O 1
ATOM 651 N N . SER A 1 83 ? -16.252 11.011 27.753 1.00 53.78 83 SER A N 1
ATOM 652 C CA . SER A 1 83 ? -15.497 11.220 26.501 1.00 53.78 83 SER A CA 1
ATOM 653 C C . SER A 1 83 ? -14.720 12.547 26.502 1.00 53.78 83 SER A C 1
ATOM 655 O O . SER A 1 83 ? -13.576 12.603 26.056 1.00 53.78 83 SER A O 1
ATOM 657 N N . ARG A 1 84 ? -15.271 13.589 27.148 1.00 52.75 84 ARG A N 1
ATOM 658 C CA . ARG A 1 84 ? -14.629 14.903 27.355 1.00 52.75 84 ARG A CA 1
ATOM 659 C C . ARG A 1 84 ? -13.355 14.870 28.218 1.00 52.75 84 ARG A C 1
ATOM 661 O O . ARG A 1 84 ? -12.627 15.856 28.234 1.00 52.75 84 ARG A O 1
ATOM 668 N N . PHE A 1 85 ? -13.078 13.764 28.911 1.00 52.59 85 PHE A N 1
ATOM 669 C CA . PHE A 1 85 ? -11.916 13.566 29.789 1.00 52.59 85 PHE A CA 1
ATOM 670 C C . PHE A 1 85 ? -10.922 12.511 29.260 1.00 52.59 85 PHE A C 1
ATOM 672 O O . PHE A 1 85 ? -10.115 11.990 30.025 1.00 52.59 85 PHE A O 1
ATOM 679 N N . GLY A 1 86 ? -10.961 12.171 27.963 1.00 53.19 86 GLY A N 1
ATOM 680 C CA . GLY A 1 86 ? -9.955 11.293 27.336 1.00 53.19 86 GLY A CA 1
ATOM 681 C C . GLY A 1 86 ? -10.251 9.786 27.400 1.00 53.19 86 GLY A C 1
ATOM 682 O O . GLY A 1 86 ? -9.366 8.968 27.138 1.00 53.19 86 GLY A O 1
ATOM 683 N N . PHE A 1 87 ? -11.496 9.404 27.703 1.00 58.94 87 PHE A N 1
ATOM 684 C CA . PHE A 1 87 ? -11.988 8.016 27.659 1.00 58.94 87 PHE A CA 1
ATOM 685 C C . PHE A 1 87 ? -12.582 7.617 26.300 1.00 58.94 87 PHE A C 1
ATOM 687 O O . PHE A 1 87 ? -13.387 6.692 26.217 1.00 58.94 87 PHE A O 1
ATOM 694 N N . ASP A 1 88 ? -12.199 8.303 25.227 1.00 70.00 88 ASP A N 1
ATOM 695 C CA . ASP A 1 88 ? -12.762 8.029 23.912 1.00 70.00 88 ASP A CA 1
ATOM 696 C C . ASP A 1 88 ? -12.203 6.724 23.328 1.00 70.00 88 ASP A C 1
ATOM 698 O O . ASP A 1 88 ? -10.993 6.538 23.197 1.00 70.00 88 ASP A O 1
ATOM 702 N N . LEU A 1 89 ? -13.106 5.816 22.942 1.00 84.38 89 LEU A N 1
ATOM 703 C CA . LEU A 1 89 ? -12.822 4.661 22.079 1.00 84.38 89 LEU A CA 1
ATOM 704 C C . LEU A 1 89 ? -12.734 5.114 20.615 1.00 84.38 89 LEU A C 1
ATOM 706 O O . LEU A 1 89 ? -13.406 4.593 19.725 1.00 84.38 89 LEU A O 1
ATOM 710 N N . ARG A 1 90 ? -11.975 6.189 20.411 1.00 89.12 90 ARG A N 1
ATOM 711 C CA . ARG A 1 90 ? -11.744 6.851 19.136 1.00 89.12 90 ARG A CA 1
ATOM 712 C C . ARG A 1 90 ? -10.283 7.233 19.074 1.00 89.12 90 ARG A C 1
ATOM 714 O O . ARG A 1 90 ? -9.726 7.748 20.041 1.00 89.12 90 ARG A O 1
ATOM 721 N N . ALA A 1 91 ? -9.674 7.004 17.928 1.00 91.12 91 ALA A N 1
ATOM 722 C CA . ALA A 1 91 ? -8.334 7.470 17.648 1.00 91.12 91 ALA A CA 1
ATOM 723 C C . ALA A 1 91 ? -8.256 7.918 16.197 1.00 91.12 91 ALA A C 1
ATOM 725 O O . ALA A 1 91 ? -9.028 7.491 15.341 1.00 91.12 91 ALA A O 1
ATOM 726 N N . ASN A 1 92 ? -7.327 8.814 15.931 1.00 94.50 92 ASN A N 1
ATOM 727 C CA . ASN A 1 92 ? -6.952 9.169 14.583 1.00 94.50 92 ASN A CA 1
ATOM 728 C C . ASN A 1 92 ? -5.451 9.410 14.550 1.00 94.50 92 ASN A C 1
ATOM 730 O O . ASN A 1 92 ? -4.808 9.606 15.585 1.00 94.50 92 ASN A O 1
ATOM 734 N N . GLY A 1 93 ? -4.900 9.376 13.351 1.00 94.88 93 GLY A N 1
ATOM 735 C CA . GLY A 1 93 ? -3.501 9.668 13.153 1.00 94.88 93 GLY A CA 1
ATOM 736 C C . GLY A 1 93 ? -3.152 9.823 11.690 1.00 94.88 93 GLY A C 1
ATOM 737 O O . GLY A 1 93 ? -3.942 9.565 10.782 1.00 94.88 93 GLY A O 1
ATOM 738 N N . GLU A 1 94 ? -1.917 10.247 11.485 1.00 96.31 94 GLU A N 1
ATOM 739 C CA . GLU A 1 94 ? -1.282 10.319 10.184 1.00 96.31 94 GLU A CA 1
ATOM 740 C C . GLU A 1 94 ? 0.055 9.598 10.282 1.00 96.31 94 GLU A C 1
ATOM 742 O O . GLU A 1 94 ? 0.796 9.766 11.254 1.00 96.31 94 GLU A O 1
ATOM 747 N N . HIS A 1 95 ? 0.364 8.801 9.269 1.00 95.44 95 HIS A N 1
ATOM 748 C CA . HIS A 1 95 ? 1.659 8.168 9.129 1.00 95.44 95 HIS A CA 1
ATOM 749 C C . HIS A 1 95 ? 2.293 8.596 7.810 1.00 95.44 95 HIS A C 1
ATOM 751 O O . HIS A 1 95 ? 1.682 8.480 6.747 1.00 95.44 95 HIS A O 1
ATOM 757 N N . LYS A 1 96 ? 3.529 9.092 7.886 1.00 95.69 96 LYS A N 1
ATOM 758 C CA . LYS A 1 96 ? 4.333 9.464 6.719 1.00 95.69 96 LYS A CA 1
ATOM 759 C C . LYS A 1 96 ? 5.273 8.322 6.368 1.00 95.69 96 LYS A C 1
ATOM 761 O O . LYS A 1 96 ? 5.998 7.837 7.231 1.00 95.69 96 LYS A O 1
ATOM 766 N N . ILE A 1 97 ? 5.291 7.947 5.095 1.00 91.81 97 ILE A N 1
ATOM 767 C CA . ILE A 1 97 ? 6.116 6.865 4.561 1.00 91.81 97 ILE A CA 1
ATOM 768 C C . ILE A 1 97 ? 7.350 7.499 3.918 1.00 91.81 97 ILE A C 1
ATOM 770 O O . ILE A 1 97 ? 7.276 8.091 2.839 1.00 91.81 97 ILE A O 1
ATOM 774 N N . LEU A 1 98 ? 8.495 7.410 4.596 1.00 85.69 98 LEU A N 1
ATOM 775 C CA . LEU A 1 98 ? 9.761 7.934 4.075 1.00 85.69 98 LEU A CA 1
ATOM 776 C C . LEU A 1 98 ? 10.134 7.211 2.773 1.00 85.69 98 LEU A C 1
ATOM 778 O O . LEU A 1 98 ? 10.186 5.988 2.737 1.00 85.69 98 LEU A O 1
ATOM 782 N N . GLY A 1 99 ? 10.372 7.974 1.702 1.00 80.31 99 GLY A N 1
ATOM 783 C CA . GLY A 1 99 ? 10.674 7.437 0.365 1.00 80.31 99 GLY A CA 1
ATOM 784 C C . GLY A 1 99 ? 9.455 6.946 -0.429 1.00 80.31 99 GLY A C 1
ATOM 785 O O . GLY A 1 99 ? 9.563 6.720 -1.635 1.00 80.31 99 GLY A O 1
ATOM 786 N N . GLY A 1 100 ? 8.287 6.857 0.213 1.00 89.00 100 GLY A N 1
ATOM 787 C CA . GLY A 1 100 ? 7.080 6.266 -0.353 1.00 89.00 100 GLY A CA 1
ATOM 788 C C . GLY A 1 100 ? 7.212 4.762 -0.608 1.00 89.00 100 GLY A C 1
ATOM 789 O O . GLY A 1 100 ? 8.310 4.229 -0.755 1.00 89.00 100 GLY A O 1
ATOM 790 N N . VAL A 1 101 ? 6.081 4.071 -0.675 1.00 92.56 101 VAL A N 1
ATOM 791 C CA . VAL A 1 101 ? 6.026 2.640 -0.995 1.00 92.56 101 VAL A CA 1
ATOM 792 C C . VAL A 1 101 ? 5.270 2.434 -2.299 1.00 92.56 101 VAL A C 1
ATOM 794 O O . VAL A 1 101 ? 4.263 3.100 -2.545 1.00 92.56 101 VAL A O 1
ATOM 797 N N . LEU A 1 102 ? 5.785 1.543 -3.143 1.00 93.19 102 LEU A N 1
ATOM 798 C CA . LEU A 1 102 ? 5.103 1.097 -4.349 1.00 93.19 102 LEU A CA 1
ATOM 799 C C . LEU A 1 102 ? 3.899 0.232 -3.955 1.00 93.19 102 LEU A C 1
ATOM 801 O O . LEU A 1 102 ? 4.045 -0.720 -3.192 1.00 93.19 102 LEU A O 1
ATOM 805 N N . VAL A 1 103 ? 2.722 0.579 -4.464 1.00 93.81 103 VAL A N 1
ATOM 806 C CA . VAL A 1 103 ? 1.463 -0.112 -4.192 1.00 93.81 103 VAL A CA 1
ATOM 807 C C . VAL A 1 103 ? 0.827 -0.499 -5.519 1.00 93.81 103 VAL A C 1
ATOM 809 O O . VAL A 1 103 ? 0.351 0.365 -6.253 1.00 93.81 103 VAL A O 1
ATOM 812 N N . GLU A 1 104 ? 0.838 -1.797 -5.807 1.00 90.50 104 GLU A N 1
ATOM 813 C CA . GLU A 1 104 ? 0.207 -2.401 -6.990 1.00 90.50 104 GLU A CA 1
ATOM 814 C C . GLU A 1 104 ? -1.315 -2.458 -6.847 1.00 90.50 104 GLU A C 1
ATOM 816 O O . GLU A 1 104 ? -2.039 -2.103 -7.770 1.00 90.50 104 GLU A O 1
ATOM 821 N N . ASP A 1 105 ? -1.793 -2.814 -5.653 1.00 91.81 105 ASP A N 1
ATOM 822 C CA . ASP A 1 105 ? -3.212 -2.899 -5.316 1.00 91.81 105 ASP A CA 1
ATOM 823 C C . ASP A 1 105 ? -3.499 -2.034 -4.082 1.00 91.81 105 ASP A C 1
ATOM 825 O O . ASP A 1 105 ? -3.104 -2.356 -2.953 1.00 91.81 105 ASP A O 1
ATOM 829 N N . ILE A 1 106 ? -4.162 -0.898 -4.313 1.00 91.56 106 ILE A N 1
ATOM 830 C CA . ILE A 1 106 ? -4.466 0.072 -3.260 1.00 91.56 106 ILE A CA 1
ATOM 831 C C . ILE A 1 106 ? -5.509 -0.452 -2.275 1.00 91.56 106 ILE A C 1
ATOM 833 O O . ILE A 1 106 ? -5.407 -0.154 -1.085 1.00 91.56 106 ILE A O 1
ATOM 837 N N . ASP A 1 107 ? -6.460 -1.262 -2.732 1.00 93.94 107 ASP A N 1
ATOM 838 C CA . ASP A 1 107 ? -7.531 -1.790 -1.891 1.00 93.94 107 ASP A CA 1
ATOM 839 C C . ASP A 1 107 ? -6.973 -2.855 -0.952 1.00 93.94 107 ASP A C 1
ATOM 841 O O . ASP A 1 107 ? -7.223 -2.824 0.256 1.00 93.94 107 ASP A O 1
ATOM 845 N N . ARG A 1 108 ? -6.111 -3.739 -1.469 1.00 94.75 108 ARG A N 1
ATOM 846 C CA . ARG A 1 108 ? -5.385 -4.712 -0.644 1.00 94.75 108 ARG A CA 1
ATOM 847 C C . ARG A 1 108 ? -4.444 -4.034 0.348 1.00 94.75 108 ARG A C 1
ATOM 849 O O . ARG A 1 108 ? -4.330 -4.482 1.491 1.00 94.75 108 ARG A O 1
ATOM 856 N N . PHE A 1 109 ? -3.782 -2.952 -0.059 1.00 95.50 109 PHE A N 1
ATOM 857 C CA . PHE A 1 109 ? -2.946 -2.157 0.839 1.00 95.50 109 PHE A CA 1
ATOM 858 C C . PHE A 1 109 ? -3.771 -1.503 1.958 1.00 95.50 109 PHE A C 1
ATOM 860 O O . PHE A 1 109 ? -3.390 -1.584 3.126 1.00 95.50 109 PHE A O 1
ATOM 867 N N . ILE A 1 110 ? -4.927 -0.919 1.627 1.00 96.56 110 ILE A N 1
ATOM 868 C CA . ILE A 1 110 ? -5.864 -0.351 2.605 1.00 96.56 110 ILE A CA 1
ATOM 869 C C . ILE A 1 110 ? -6.364 -1.430 3.568 1.00 96.56 110 ILE A C 1
ATOM 871 O O . ILE A 1 110 ? -6.337 -1.199 4.774 1.00 96.56 110 ILE A O 1
ATOM 875 N N . ALA A 1 111 ? -6.753 -2.607 3.073 1.00 96.69 111 ALA A N 1
ATOM 876 C CA . ALA A 1 111 ? -7.210 -3.715 3.911 1.00 96.69 111 ALA A CA 1
ATOM 877 C C . ALA A 1 111 ? -6.142 -4.137 4.935 1.00 96.69 111 ALA A C 1
ATOM 879 O O . ALA A 1 111 ? -6.429 -4.235 6.126 1.00 96.69 111 ALA A O 1
ATOM 880 N N . GLY A 1 112 ? -4.881 -4.269 4.507 1.00 96.81 112 GLY A N 1
ATOM 881 C CA . GLY A 1 112 ? -3.778 -4.573 5.422 1.00 96.81 112 GLY A CA 1
ATOM 882 C C . GLY A 1 112 ? -3.555 -3.493 6.490 1.00 96.81 112 GLY A C 1
ATOM 883 O O . GLY A 1 112 ? -3.252 -3.808 7.644 1.00 96.81 112 GLY A O 1
ATOM 884 N N . LEU A 1 113 ? -3.733 -2.214 6.141 1.00 96.88 113 LEU A N 1
ATOM 885 C CA . LEU A 1 113 ? -3.667 -1.122 7.114 1.00 96.88 113 LEU A CA 1
ATOM 886 C C . LEU A 1 113 ? -4.880 -1.107 8.062 1.00 96.88 113 LEU A C 1
ATOM 888 O O . LEU A 1 113 ? -4.720 -0.772 9.239 1.00 96.88 113 LEU A O 1
ATOM 892 N N . VAL A 1 114 ? -6.073 -1.473 7.582 1.00 97.31 114 VAL A N 1
ATOM 893 C CA . VAL A 1 114 ? -7.278 -1.626 8.413 1.00 97.31 114 VAL A CA 1
ATOM 894 C C . VAL A 1 114 ? -7.028 -2.691 9.473 1.00 97.31 114 VAL A C 1
ATOM 896 O O . VAL A 1 114 ? -7.147 -2.385 10.659 1.00 97.31 114 VAL A O 1
ATOM 899 N N . ASP A 1 115 ? -6.580 -3.881 9.073 1.00 96.81 115 ASP A N 1
ATOM 900 C CA . ASP A 1 115 ? -6.283 -4.989 9.988 1.00 96.81 115 ASP A CA 1
ATOM 901 C C . ASP A 1 115 ? -5.240 -4.587 11.044 1.00 96.81 115 ASP A C 1
ATOM 903 O O . ASP A 1 115 ? -5.398 -4.846 12.244 1.00 96.81 115 ASP A O 1
ATOM 907 N N . LEU A 1 116 ? -4.185 -3.883 10.614 1.00 96.25 116 LEU A N 1
ATOM 908 C CA . LEU A 1 116 ? -3.151 -3.353 11.501 1.00 96.25 116 LEU A CA 1
ATOM 909 C C . LEU A 1 116 ? -3.742 -2.412 12.561 1.00 96.25 116 LEU A C 1
ATOM 911 O O . LEU A 1 116 ? -3.465 -2.567 13.756 1.00 96.25 116 LEU A O 1
ATOM 915 N N . HIS A 1 117 ? -4.545 -1.430 12.145 1.00 95.94 117 HIS A N 1
ATOM 916 C CA . HIS A 1 117 ? -5.107 -0.433 13.055 1.00 95.94 117 HIS A CA 1
ATOM 917 C C . HIS A 1 117 ? -6.211 -0.998 13.945 1.00 95.94 117 HIS A C 1
ATOM 919 O O . HIS A 1 117 ? -6.279 -0.619 15.117 1.00 95.94 117 HIS A O 1
ATOM 925 N N . GLN A 1 118 ? -7.009 -1.943 13.449 1.00 95.00 118 GLN A N 1
ATOM 926 C CA . GLN A 1 118 ? -7.952 -2.711 14.258 1.00 95.00 118 GLN A CA 1
ATOM 927 C C . GLN A 1 118 ? -7.224 -3.440 15.390 1.00 95.00 118 GLN A C 1
ATOM 929 O O . GLN A 1 118 ? -7.566 -3.259 16.559 1.00 95.00 118 GLN A O 1
ATOM 934 N N . ALA A 1 119 ? -6.164 -4.194 15.085 1.00 94.50 119 ALA A N 1
ATOM 935 C CA . ALA A 1 119 ? -5.394 -4.915 16.099 1.00 94.50 119 ALA A CA 1
ATOM 936 C C . ALA A 1 119 ? -4.740 -3.971 17.128 1.00 94.50 119 ALA A C 1
ATOM 938 O O . ALA A 1 119 ? -4.791 -4.223 18.337 1.00 94.50 119 ALA A O 1
ATOM 939 N N . GLN A 1 120 ? -4.148 -2.862 16.670 1.00 94.00 120 GLN A N 1
ATOM 940 C CA . GLN A 1 120 ? -3.510 -1.871 17.544 1.00 94.00 120 GLN A CA 1
ATOM 941 C C . GLN A 1 120 ? -4.513 -1.180 18.473 1.00 94.00 120 GLN A C 1
ATOM 943 O O . GLN A 1 120 ? -4.279 -1.096 19.684 1.00 94.00 120 GLN A O 1
ATOM 948 N N . CYS A 1 121 ? -5.631 -0.703 17.923 1.00 92.06 121 CYS A N 1
ATOM 949 C CA . CYS A 1 121 ? -6.668 -0.026 18.694 1.00 92.06 121 CYS A CA 1
ATOM 950 C C . CYS A 1 121 ? -7.327 -0.998 19.673 1.00 92.06 121 CYS A C 1
ATOM 952 O O . CYS A 1 121 ? -7.458 -0.669 20.849 1.00 92.06 121 CYS A O 1
ATOM 954 N N . PHE A 1 122 ? -7.630 -2.227 19.242 1.00 91.12 122 PHE A N 1
ATOM 955 C CA . PHE A 1 122 ? -8.195 -3.255 20.113 1.00 91.12 122 PHE A CA 1
ATOM 956 C C . PHE A 1 122 ? -7.291 -3.537 21.311 1.00 91.12 122 PHE A C 1
ATOM 958 O O . PHE A 1 122 ? -7.747 -3.504 22.451 1.00 91.12 122 PHE A O 1
ATOM 965 N N . LYS A 1 123 ? -5.986 -3.722 21.079 1.00 91.00 123 LYS A N 1
ATOM 966 C CA . LYS A 1 123 ? -5.010 -3.924 22.157 1.00 91.00 123 LYS A CA 1
ATOM 967 C C . LYS A 1 123 ? -4.959 -2.737 23.122 1.00 91.00 123 LYS A C 1
ATOM 969 O O . LYS A 1 123 ? -4.906 -2.939 24.333 1.00 91.00 123 LYS A O 1
ATOM 974 N N . SER A 1 124 ? -4.969 -1.508 22.604 1.00 89.12 124 SER A N 1
ATOM 975 C CA . SER A 1 124 ? -4.936 -0.289 23.425 1.00 89.12 124 SER A CA 1
ATOM 976 C C . SER A 1 124 ? -6.215 -0.102 24.247 1.00 89.12 124 SER A C 1
ATOM 978 O O . SER A 1 124 ? -6.174 0.369 25.385 1.00 89.12 124 SER A O 1
ATOM 980 N N . TRP A 1 125 ? -7.356 -0.486 23.683 1.00 87.00 125 TRP A N 1
ATOM 981 C CA . TRP A 1 125 ? -8.668 -0.253 24.270 1.00 87.00 125 TRP A CA 1
ATOM 982 C C . TRP A 1 125 ? -9.206 -1.438 25.065 1.00 87.00 125 TRP A C 1
ATOM 984 O O . TRP A 1 125 ? -10.186 -1.257 25.780 1.00 87.00 125 TRP A O 1
ATOM 994 N N . PHE A 1 126 ? -8.568 -2.609 25.003 1.00 83.56 126 PHE A N 1
ATOM 995 C CA . PHE A 1 126 ? -9.074 -3.868 25.551 1.00 83.56 126 PHE A CA 1
ATOM 996 C C . PHE A 1 126 ? -9.674 -3.726 26.956 1.00 83.56 126 PHE A C 1
ATOM 998 O O . PHE A 1 126 ? -10.850 -4.018 27.149 1.00 83.56 126 PHE A O 1
ATOM 1005 N N . ASN A 1 127 ? -8.915 -3.177 27.911 1.00 79.69 127 ASN A N 1
ATOM 1006 C CA . ASN A 1 127 ? -9.373 -2.985 29.295 1.00 79.69 127 ASN A CA 1
ATOM 1007 C C . ASN A 1 127 ? -10.593 -2.057 29.412 1.00 79.69 127 ASN A C 1
ATOM 1009 O O . ASN A 1 127 ? -11.400 -2.201 30.323 1.00 79.69 127 ASN A O 1
ATOM 1013 N N . ARG A 1 128 ? -10.718 -1.076 28.514 1.00 76.50 128 ARG A N 1
ATOM 1014 C CA . ARG A 1 128 ? -11.835 -0.123 28.503 1.00 76.50 128 ARG A CA 1
ATOM 1015 C C . ARG A 1 128 ? -13.091 -0.765 27.931 1.00 76.50 128 ARG A C 1
ATOM 1017 O O . ARG A 1 128 ? -14.163 -0.547 28.478 1.00 76.50 128 ARG A O 1
ATOM 1024 N N . VAL A 1 129 ? -12.950 -1.554 26.866 1.00 74.56 129 VAL A N 1
ATOM 1025 C CA . VAL A 1 129 ? -14.078 -2.221 26.203 1.00 74.56 129 VAL A CA 1
ATOM 1026 C C . VAL A 1 129 ? -14.606 -3.382 27.050 1.00 74.56 129 VAL A C 1
ATOM 1028 O O . VAL A 1 129 ? -15.815 -3.548 27.167 1.00 74.56 129 VAL A O 1
ATOM 1031 N N . THR A 1 130 ? -13.734 -4.152 27.707 1.00 72.06 130 THR A N 1
ATOM 1032 C CA . THR A 1 130 ? -14.156 -5.259 28.587 1.00 72.06 130 THR A CA 1
ATOM 1033 C C . THR A 1 130 ? -14.769 -4.783 29.904 1.00 72.06 130 THR A C 1
ATOM 1035 O O . THR A 1 130 ? -15.587 -5.492 30.484 1.00 72.06 130 THR A O 1
ATOM 1038 N N . ALA A 1 131 ? -14.441 -3.568 30.353 1.00 6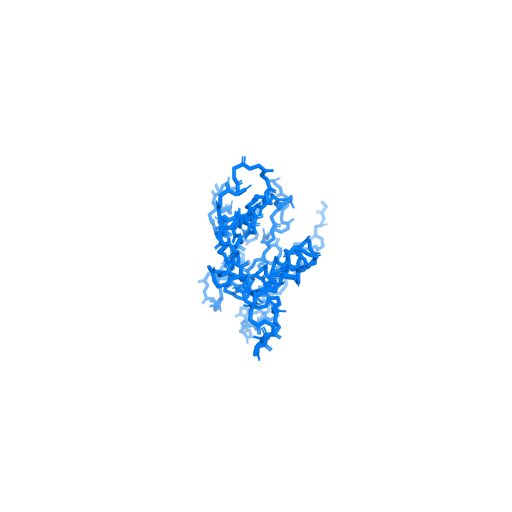7.75 131 ALA A N 1
ATOM 1039 C CA . ALA A 1 131 ? -15.082 -2.936 31.505 1.00 67.75 131 ALA A CA 1
ATOM 1040 C C . ALA A 1 131 ? -16.507 -2.418 31.212 1.00 67.75 131 ALA A C 1
ATOM 1042 O O . ALA A 1 131 ? -17.236 -2.101 32.151 1.00 67.75 131 ALA A O 1
ATOM 1043 N N . CYS A 1 132 ? -16.934 -2.352 29.942 1.00 60.38 132 CYS A N 1
ATOM 1044 C CA . CYS A 1 132 ? -18.285 -1.952 29.523 1.00 60.38 132 CYS A CA 1
ATOM 1045 C C . CYS A 1 132 ? -19.332 -3.066 29.696 1.00 60.38 132 CYS A C 1
ATOM 1047 O O . CYS A 1 132 ? -20.177 -3.264 28.822 1.00 60.38 132 CYS A O 1
ATOM 1049 N N . LEU A 1 133 ? -19.289 -3.805 30.806 1.00 57.06 133 LEU A N 1
ATOM 1050 C CA . LEU A 1 133 ? -20.374 -4.713 31.173 1.00 57.06 133 LEU A CA 1
ATOM 1051 C C . LEU A 1 133 ? -21.650 -3.881 31.368 1.00 57.06 133 LEU A C 1
ATOM 1053 O O . LEU A 1 133 ? -21.667 -2.946 32.172 1.00 57.06 133 LEU A O 1
ATOM 1057 N N . ARG A 1 134 ? -22.706 -4.186 30.608 1.00 57.41 134 ARG A N 1
ATOM 1058 C CA . ARG A 1 134 ? -24.030 -3.607 30.853 1.00 57.41 134 ARG A CA 1
ATOM 1059 C C . ARG A 1 134 ? -24.574 -4.138 32.191 1.00 57.41 134 ARG A C 1
ATOM 1061 O O . ARG A 1 134 ? -24.232 -5.243 32.614 1.00 57.41 134 ARG A O 1
ATOM 1068 N N . GLU A 1 135 ? -25.375 -3.320 32.878 1.00 50.66 135 GLU A N 1
ATOM 1069 C CA . GLU A 1 135 ? -25.891 -3.565 34.242 1.00 50.66 135 GLU A CA 1
ATOM 1070 C C . GLU A 1 135 ? -26.714 -4.866 34.384 1.00 50.66 135 GLU A C 1
ATOM 1072 O O . GLU A 1 135 ? -26.937 -5.342 35.493 1.00 50.66 135 GLU A O 1
ATOM 1077 N N . ASP A 1 136 ? -27.126 -5.462 33.268 1.00 52.91 136 ASP A N 1
ATOM 1078 C CA . ASP A 1 136 ? -27.878 -6.710 33.127 1.00 52.91 136 ASP A CA 1
ATOM 1079 C C . ASP A 1 136 ? -27.003 -7.982 33.087 1.00 52.91 136 ASP A C 1
ATOM 1081 O O . ASP A 1 136 ? -27.539 -9.088 33.122 1.00 52.91 136 ASP A O 1
ATOM 1085 N N . GLY A 1 137 ? -25.668 -7.869 33.068 1.00 50.97 137 GLY A N 1
ATOM 1086 C CA . GLY A 1 137 ? -24.753 -8.999 33.305 1.00 50.97 137 GLY A CA 1
ATOM 1087 C C . GLY A 1 137 ? -24.714 -1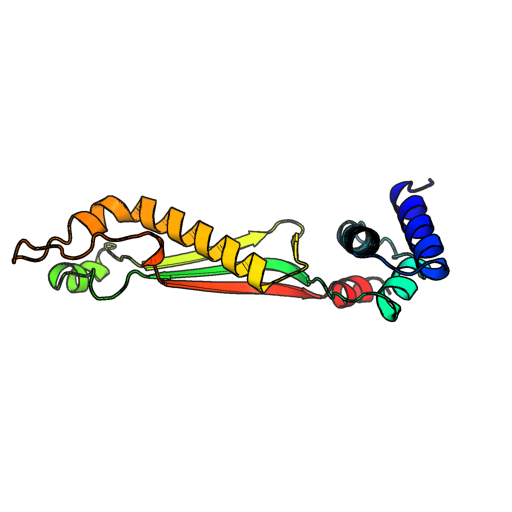0.079 32.212 1.00 50.97 137 GLY A C 1
ATOM 1088 O O . GLY A 1 137 ? -24.052 -11.102 32.393 1.00 50.97 137 GLY A O 1
ATOM 1089 N N . VAL A 1 138 ? -25.378 -9.862 31.072 1.00 49.62 138 VAL A N 1
ATOM 1090 C CA . VAL A 1 138 ? -25.420 -10.798 29.939 1.00 49.62 138 VAL A CA 1
ATOM 1091 C C . VAL A 1 138 ? -24.724 -10.172 28.727 1.00 49.62 138 VAL A C 1
ATOM 1093 O O . VAL A 1 138 ? -25.311 -9.401 27.973 1.00 49.62 138 VAL A O 1
ATOM 1096 N N . ASN A 1 139 ? -23.456 -10.529 28.516 1.00 54.09 139 ASN A N 1
ATOM 1097 C CA . ASN A 1 139 ? -22.750 -10.263 27.260 1.00 54.09 139 ASN A CA 1
ATOM 1098 C C . ASN A 1 139 ? -23.102 -11.371 26.266 1.00 54.09 139 ASN A C 1
ATOM 1100 O O . ASN A 1 139 ? -22.603 -12.484 26.409 1.00 54.09 139 ASN A O 1
ATOM 1104 N N . TRP A 1 140 ? -23.935 -11.097 25.261 1.00 57.50 140 TRP A N 1
ATOM 1105 C CA . TRP A 1 140 ? -24.174 -12.103 24.218 1.00 57.50 140 TRP A CA 1
ATOM 1106 C C . TRP A 1 140 ? -23.021 -12.174 23.196 1.00 57.50 140 TRP A C 1
ATOM 1108 O O . TRP A 1 140 ? -22.818 -13.222 22.597 1.00 57.50 140 TRP A O 1
ATOM 1118 N N . GLU A 1 141 ? -22.203 -11.117 23.058 1.00 68.56 141 GLU A N 1
ATOM 1119 C CA . GLU A 1 141 ? -21.035 -11.093 22.157 1.00 68.56 141 GLU A CA 1
ATOM 1120 C C . GLU A 1 141 ? -19.852 -10.310 22.768 1.00 68.56 141 GLU A C 1
ATOM 1122 O O . GLU A 1 141 ? -19.998 -9.117 23.056 1.00 68.56 141 GLU A O 1
ATOM 1127 N N . PRO A 1 142 ? -18.679 -10.936 22.989 1.00 75.69 142 PRO A N 1
ATOM 1128 C CA . PRO A 1 142 ? -17.472 -10.220 23.397 1.00 75.69 142 PRO A CA 1
ATOM 1129 C C . PRO A 1 142 ? -16.966 -9.311 22.262 1.00 75.69 142 PRO A C 1
ATOM 1131 O O . PRO A 1 142 ? -17.125 -9.660 21.094 1.00 75.69 142 PRO A O 1
ATOM 1134 N N . PRO A 1 143 ? -16.322 -8.171 22.578 1.00 81.00 143 PRO A N 1
ATOM 1135 C CA . PRO A 1 143 ? -15.755 -7.298 21.558 1.00 81.00 143 PRO A CA 1
ATOM 1136 C C . PRO A 1 143 ? -14.618 -8.001 20.810 1.00 81.00 143 PRO A C 1
ATOM 1138 O O . PRO A 1 143 ? -13.734 -8.603 21.426 1.00 81.00 143 PRO A O 1
ATOM 1141 N N . LEU A 1 144 ? -14.607 -7.862 19.491 1.00 86.12 144 LEU A N 1
ATOM 1142 C CA . LEU A 1 144 ? -13.555 -8.334 18.598 1.00 86.12 144 LEU A CA 1
ATOM 1143 C C . LEU A 1 144 ? -12.797 -7.146 17.999 1.00 86.12 144 LEU A C 1
ATOM 1145 O O . LEU A 1 144 ? -13.298 -6.025 17.943 1.00 86.12 144 LEU A O 1
ATOM 1149 N N . SER A 1 145 ? -11.576 -7.376 17.512 1.00 86.00 145 SER A N 1
ATOM 1150 C CA . SER A 1 145 ? -10.816 -6.327 16.815 1.00 86.00 145 SER A CA 1
ATOM 1151 C C . SER A 1 145 ? -11.523 -5.846 15.547 1.00 86.00 145 SER A C 1
ATOM 1153 O O . SER A 1 145 ? -11.450 -4.667 15.217 1.00 86.00 145 SER A O 1
ATOM 1155 N N . THR A 1 146 ? -12.250 -6.742 14.879 1.00 89.56 146 THR A N 1
ATOM 1156 C CA . THR A 1 146 ? -13.019 -6.466 13.661 1.00 89.56 146 THR A CA 1
ATOM 1157 C C . THR A 1 146 ? -14.267 -5.618 13.904 1.00 89.56 146 THR A C 1
ATOM 1159 O O . THR A 1 146 ? -14.809 -5.071 12.949 1.00 89.56 146 THR A O 1
ATOM 1162 N N . ASP A 1 147 ? -14.714 -5.466 15.159 1.00 88.19 147 ASP A N 1
ATOM 1163 C CA . ASP A 1 147 ? -15.790 -4.529 15.501 1.00 88.19 147 ASP A CA 1
ATOM 1164 C C . ASP A 1 147 ? -15.351 -3.070 15.333 1.00 88.19 147 ASP A C 1
ATOM 1166 O O . ASP A 1 147 ? -16.196 -2.189 15.193 1.00 88.19 147 ASP A O 1
ATOM 1170 N N . ILE A 1 148 ? -14.044 -2.791 15.381 1.00 90.62 148 ILE A N 1
ATOM 1171 C CA . ILE A 1 148 ? -13.516 -1.433 15.265 1.00 90.62 148 ILE A CA 1
ATOM 1172 C C . ILE A 1 148 ? -13.677 -0.964 13.821 1.00 90.62 148 ILE A C 1
ATOM 1174 O O . ILE A 1 148 ? -13.101 -1.534 12.891 1.00 90.62 148 ILE A O 1
ATOM 1178 N N . ILE A 1 149 ? -14.421 0.125 13.652 1.00 93.69 149 ILE A N 1
ATOM 1179 C CA . ILE A 1 149 ? -14.598 0.790 12.366 1.00 93.69 149 ILE A CA 1
ATOM 1180 C C . ILE A 1 149 ? -13.328 1.588 12.101 1.00 93.69 149 ILE A C 1
ATOM 1182 O O . ILE A 1 149 ? -13.005 2.499 12.865 1.00 93.69 149 ILE A O 1
ATOM 1186 N N . VAL A 1 150 ? -12.603 1.238 11.039 1.00 95.81 150 VAL A N 1
ATOM 1187 C CA . VAL A 1 150 ? -11.390 1.942 10.617 1.00 95.81 150 VAL A CA 1
ATOM 1188 C C . VAL A 1 150 ? -11.599 2.529 9.229 1.00 95.81 150 VAL A C 1
ATOM 1190 O O . VAL A 1 150 ? -11.887 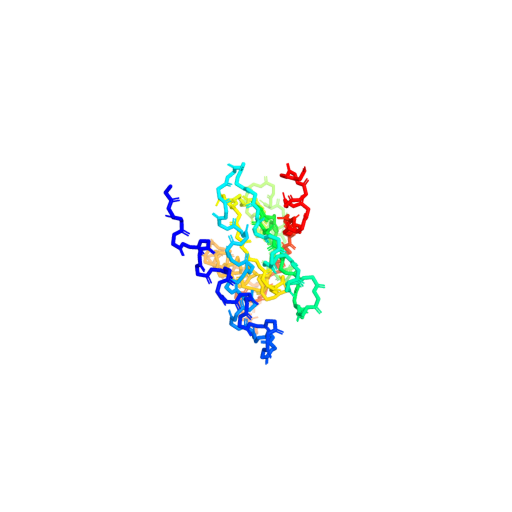1.814 8.276 1.00 95.81 150 VAL A O 1
ATOM 1193 N N . GLU A 1 151 ? -11.412 3.838 9.119 1.00 96.94 151 GLU A N 1
ATOM 1194 C CA . GLU A 1 151 ? -11.391 4.572 7.858 1.00 96.94 151 GLU A CA 1
ATOM 1195 C C . GLU A 1 151 ? -9.948 4.943 7.528 1.00 96.94 151 GLU A C 1
ATOM 1197 O O . GLU A 1 151 ? -9.235 5.495 8.373 1.00 96.94 151 GLU A O 1
ATOM 1202 N N . ILE A 1 152 ? -9.517 4.664 6.297 1.00 97.12 152 ILE A N 1
ATOM 1203 C CA . ILE A 1 152 ? -8.164 4.965 5.826 1.00 97.12 152 ILE A CA 1
ATOM 1204 C C . ILE A 1 152 ? -8.236 5.800 4.560 1.00 97.12 152 ILE A C 1
ATOM 1206 O O . ILE A 1 152 ? -8.968 5.498 3.624 1.00 97.12 152 ILE A O 1
ATOM 1210 N N . THR A 1 153 ? -7.440 6.862 4.527 1.00 96.69 153 THR A N 1
ATOM 1211 C CA . THR A 1 153 ? -7.232 7.686 3.340 1.00 96.69 153 THR A CA 1
ATOM 1212 C C . THR A 1 153 ? -5.755 7.672 2.990 1.00 96.69 153 THR A C 1
ATOM 1214 O O . THR A 1 153 ? -4.929 8.228 3.718 1.00 96.69 153 THR A O 1
ATOM 1217 N N . VAL A 1 154 ? -5.416 7.037 1.871 1.00 96.06 154 VAL A N 1
ATOM 1218 C CA . VAL A 1 154 ? -4.041 6.968 1.370 1.00 96.06 154 VAL A CA 1
ATOM 1219 C C . VAL A 1 154 ? -3.737 8.220 0.550 1.00 96.06 154 VAL A C 1
ATOM 1221 O O . VAL A 1 154 ? -4.491 8.597 -0.343 1.00 96.06 154 VAL A O 1
ATOM 1224 N N . VAL A 1 155 ? -2.612 8.865 0.847 1.00 94.81 155 VAL A N 1
ATOM 1225 C CA . VAL A 1 155 ? -2.038 9.922 0.015 1.00 94.81 155 VAL A CA 1
ATOM 1226 C C . VAL A 1 155 ? -1.062 9.259 -0.943 1.00 94.81 155 VAL A C 1
ATOM 1228 O O . VAL A 1 155 ? -0.027 8.735 -0.524 1.00 94.81 155 VAL A O 1
ATOM 1231 N N . SER A 1 156 ? -1.394 9.273 -2.229 1.00 92.38 156 SER A N 1
ATOM 1232 C CA . SER A 1 156 ? -0.605 8.615 -3.264 1.00 92.38 156 SER A CA 1
ATOM 1233 C C . SER A 1 156 ? -0.305 9.532 -4.448 1.00 92.38 156 SER A C 1
ATOM 1235 O O . SER A 1 156 ? -0.853 10.625 -4.605 1.00 92.38 156 SER A O 1
ATOM 1237 N N . THR A 1 157 ? 0.647 9.121 -5.276 1.00 90.19 157 THR A N 1
ATOM 1238 C CA . THR A 1 157 ? 0.994 9.785 -6.535 1.00 90.19 157 THR A CA 1
ATOM 1239 C C . THR A 1 157 ? 1.288 8.716 -7.576 1.00 90.19 157 THR A C 1
ATOM 1241 O O . THR A 1 157 ? 1.958 7.732 -7.266 1.00 90.19 157 THR A O 1
ATOM 1244 N N . SER A 1 158 ? 0.797 8.892 -8.804 1.00 84.44 158 SER A N 1
ATOM 1245 C CA . SER A 1 158 ? 1.123 7.965 -9.888 1.00 84.44 158 SER A CA 1
ATOM 1246 C C . SER A 1 158 ? 2.613 8.029 -10.221 1.00 84.44 158 SER A C 1
ATOM 1248 O O . SER A 1 158 ? 3.233 9.100 -10.192 1.00 84.44 158 SER A O 1
ATOM 1250 N N . ILE A 1 159 ? 3.194 6.879 -10.557 1.00 80.69 159 ILE A N 1
ATOM 1251 C CA . ILE A 1 159 ? 4.611 6.787 -10.927 1.00 80.69 159 ILE A CA 1
ATOM 1252 C C . ILE A 1 159 ? 4.887 7.643 -12.163 1.00 80.69 159 ILE A C 1
ATOM 1254 O O . ILE A 1 159 ? 5.847 8.408 -12.175 1.00 80.69 159 ILE A O 1
ATOM 1258 N N . GLU A 1 160 ? 3.998 7.630 -13.156 1.00 70.25 160 GLU A N 1
ATOM 1259 C CA . GLU A 1 160 ? 4.123 8.483 -14.342 1.00 70.25 160 GLU A CA 1
ATOM 1260 C C . GLU A 1 160 ? 4.239 9.970 -13.995 1.00 70.25 160 GLU A C 1
ATOM 1262 O O . GLU A 1 160 ? 5.070 10.687 -14.554 1.00 70.25 160 GLU A O 1
ATOM 1267 N N . LYS A 1 161 ? 3.434 10.452 -13.039 1.00 73.25 161 LYS A N 1
ATOM 1268 C CA . LYS A 1 161 ? 3.481 11.851 -12.604 1.00 73.25 161 LYS A CA 1
ATOM 1269 C C . LYS A 1 161 ? 4.794 12.175 -11.892 1.00 73.25 161 LYS A C 1
ATOM 1271 O O . LYS A 1 161 ? 5.290 13.287 -12.058 1.00 73.25 161 LYS A O 1
ATOM 1276 N N . LYS A 1 162 ? 5.371 11.224 -11.145 1.00 71.31 162 LYS A N 1
ATOM 1277 C CA . LYS A 1 162 ? 6.726 11.348 -10.576 1.00 71.31 162 LYS A CA 1
ATOM 1278 C C . LYS A 1 162 ? 7.774 11.434 -11.691 1.00 71.31 162 LYS A C 1
ATOM 1280 O O . LYS A 1 162 ? 8.656 12.280 -11.629 1.00 71.31 162 LYS A O 1
ATOM 1285 N N . LEU A 1 163 ? 7.657 10.611 -12.730 1.00 67.25 163 LEU A N 1
ATOM 1286 C CA . LEU A 1 163 ? 8.646 10.534 -13.810 1.00 67.25 163 LEU A CA 1
ATOM 1287 C C . LEU A 1 163 ? 8.630 11.753 -14.738 1.00 67.25 163 LEU A C 1
ATOM 1289 O O . LEU A 1 163 ? 9.693 12.200 -15.164 1.00 67.25 163 LEU A O 1
ATOM 1293 N N . ARG A 1 164 ? 7.462 12.365 -14.976 1.00 67.31 164 ARG A N 1
ATOM 1294 C CA . ARG A 1 164 ? 7.351 13.630 -15.730 1.00 67.31 164 ARG A CA 1
ATOM 1295 C C . ARG A 1 164 ? 8.105 14.799 -15.091 1.00 67.31 164 ARG A C 1
ATOM 1297 O O . ARG A 1 164 ? 8.363 15.778 -15.774 1.00 67.31 164 ARG A O 1
ATOM 1304 N N . GLN A 1 165 ? 8.469 14.720 -13.811 1.00 61.72 165 GLN A N 1
ATOM 1305 C CA . GLN A 1 165 ? 9.282 15.750 -13.150 1.00 61.72 165 GLN A CA 1
ATOM 1306 C C . GLN A 1 165 ? 10.755 15.724 -13.593 1.00 61.72 165 GLN A C 1
ATOM 1308 O O . GLN A 1 165 ? 11.494 16.656 -13.289 1.00 61.72 165 GLN A O 1
ATOM 1313 N N . PHE A 1 166 ? 11.180 14.668 -14.294 1.00 53.84 166 PHE A N 1
ATOM 1314 C CA . PHE A 1 166 ? 12.551 14.477 -14.776 1.00 53.84 166 PHE A CA 1
ATOM 1315 C C . PHE A 1 166 ? 12.688 14.579 -16.308 1.00 53.84 166 PHE A C 1
ATOM 1317 O O . PHE A 1 166 ? 13.799 14.422 -16.829 1.00 53.84 166 PHE A O 1
ATOM 1324 N N . MET A 1 167 ? 11.579 14.811 -17.022 1.00 50.44 167 MET A N 1
ATOM 1325 C CA . MET A 1 167 ? 11.541 15.047 -18.472 1.00 50.44 167 MET A CA 1
ATOM 1326 C C . MET A 1 167 ? 11.704 16.531 -18.777 1.00 50.44 167 MET A C 1
ATOM 1328 O O . MET A 1 167 ? 12.570 16.831 -19.629 1.00 50.44 167 MET A O 1
#

pLDDT: mean 84.01, std 14.21, range [43.19, 97.69]

Radius of gyration: 23.26 Å; chains: 1; bounding box: 58×28×62 Å

Organism: Pseudomonas putida (NCBI:txid303)

Foldseek 3Di:
DDPVLLVVLLVLLVVCVVPNDDPVNLVSLLVSLLPDDPLDAHDPSSVVSCVPRNPFFKWFFFKKKKKKAADPVLDDPVLVVCVVVVLGLIDIDMGGDVSTDTGRDVVVVVVVVLLVVLVVSCVVCVVVSVVSQDPVNDDPDRDDSVSMDMDMDTDIGTSVVVNVVND